Protein AF-A0A3D2AT23-F1 (afdb_monomer)

pLDDT: mean 93.34, std 9.99, range [41.75, 98.81]

Structure (mmCIF, N/CA/C/O backbone):
data_AF-A0A3D2AT23-F1
#
_entry.id   AF-A0A3D2AT23-F1
#
loop_
_atom_site.group_PDB
_atom_site.id
_atom_site.type_symbol
_atom_site.label_atom_id
_atom_site.label_alt_id
_atom_site.label_comp_id
_atom_site.label_asym_id
_atom_site.label_entity_id
_atom_site.label_seq_id
_atom_site.pdbx_PDB_ins_code
_atom_site.Cartn_x
_atom_site.Cartn_y
_atom_site.Cartn_z
_atom_site.occupancy
_atom_site.B_iso_or_equiv
_atom_site.auth_seq_id
_atom_site.auth_comp_id
_atom_site.auth_asym_id
_atom_site.auth_atom_id
_atom_site.pdbx_PDB_model_num
ATOM 1 N N . MET A 1 1 ? -6.301 -14.600 20.229 1.00 41.75 1 MET A N 1
ATOM 2 C CA . MET A 1 1 ? -5.541 -13.435 19.735 1.00 41.75 1 MET A CA 1
ATOM 3 C C . MET A 1 1 ? -6.521 -12.545 19.003 1.00 41.75 1 MET A C 1
ATOM 5 O O . MET A 1 1 ? -7.069 -12.984 18.004 1.00 41.75 1 MET A O 1
ATOM 9 N N . ASN A 1 2 ? -6.826 -11.373 19.554 1.00 51.09 2 ASN A N 1
ATOM 10 C CA . ASN A 1 2 ? -7.569 -10.349 18.828 1.00 51.09 2 ASN A CA 1
ATOM 11 C C . ASN A 1 2 ? -6.538 -9.645 17.940 1.00 51.09 2 ASN A C 1
ATOM 13 O O . ASN A 1 2 ? -5.653 -8.971 18.465 1.00 51.09 2 ASN A O 1
AT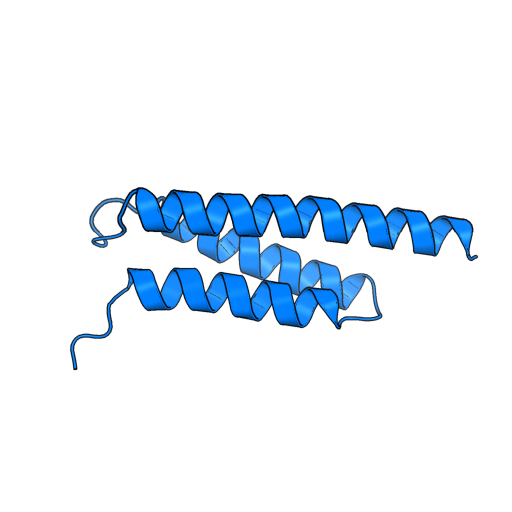OM 17 N N . THR A 1 3 ? -6.530 -9.945 16.642 1.00 63.75 3 THR A N 1
ATOM 18 C CA . THR A 1 3 ? -5.586 -9.314 15.719 1.00 63.75 3 THR A CA 1
ATOM 19 C C . THR A 1 3 ? -6.045 -7.881 15.502 1.00 63.75 3 THR A C 1
ATOM 21 O O . THR A 1 3 ? -7.078 -7.656 14.879 1.00 63.75 3 THR A O 1
ATOM 24 N N . ASP A 1 4 ? -5.299 -6.928 16.050 1.00 88.62 4 ASP A N 1
ATOM 25 C CA . ASP A 1 4 ? -5.597 -5.506 15.919 1.00 88.62 4 ASP A CA 1
ATOM 26 C C . ASP A 1 4 ? -5.596 -5.093 14.438 1.00 88.62 4 ASP A C 1
ATOM 28 O O . ASP A 1 4 ? -4.588 -5.216 13.732 1.00 88.62 4 ASP A O 1
ATOM 32 N N . ILE A 1 5 ? -6.752 -4.620 13.970 1.00 92.38 5 ILE A N 1
ATOM 33 C CA . ILE A 1 5 ? -6.981 -4.184 12.592 1.00 92.38 5 ILE A CA 1
ATOM 34 C C . ILE A 1 5 ? -6.003 -3.083 12.175 1.00 92.38 5 ILE A C 1
ATOM 36 O O . ILE A 1 5 ? -5.529 -3.081 11.041 1.00 92.38 5 ILE A O 1
ATOM 40 N N . ASN A 1 6 ? -5.627 -2.206 13.105 1.00 94.69 6 ASN A N 1
ATOM 41 C CA . ASN A 1 6 ? -4.685 -1.120 12.869 1.00 94.69 6 ASN A CA 1
ATOM 42 C C . ASN A 1 6 ? -3.312 -1.664 12.478 1.00 94.69 6 ASN A C 1
ATOM 44 O O . ASN A 1 6 ? -2.752 -1.298 11.443 1.00 94.69 6 ASN A O 1
ATOM 48 N N . HIS A 1 7 ? -2.818 -2.636 13.248 1.00 95.38 7 HIS A N 1
ATOM 49 C CA . HIS A 1 7 ? -1.574 -3.326 12.937 1.00 95.38 7 HIS A CA 1
ATOM 50 C C . HIS A 1 7 ? -1.638 -4.072 11.601 1.00 95.38 7 HIS A C 1
ATOM 52 O O . HIS A 1 7 ? -0.651 -4.066 10.867 1.00 95.38 7 HIS A O 1
ATOM 58 N N . ILE A 1 8 ? -2.768 -4.698 11.254 1.00 95.31 8 ILE A N 1
ATOM 59 C CA . ILE A 1 8 ? -2.920 -5.378 9.958 1.00 95.31 8 ILE A CA 1
ATOM 60 C C . ILE A 1 8 ? -2.794 -4.378 8.803 1.00 95.31 8 ILE A C 1
ATOM 62 O O . ILE A 1 8 ? -2.028 -4.627 7.871 1.00 95.31 8 ILE A O 1
ATOM 66 N N . LEU A 1 9 ? -3.516 -3.256 8.860 1.00 96.69 9 LEU A N 1
ATOM 67 C CA . LEU A 1 9 ? -3.553 -2.282 7.768 1.00 96.69 9 LEU A CA 1
ATOM 68 C C . LEU A 1 9 ? -2.208 -1.577 7.582 1.00 96.69 9 LEU A C 1
ATOM 70 O O . LEU A 1 9 ? -1.692 -1.531 6.463 1.00 96.69 9 LEU A O 1
ATOM 74 N N . VAL A 1 10 ? -1.603 -1.093 8.671 1.00 98.06 10 VAL A N 1
ATOM 75 C CA . VAL A 1 10 ? -0.298 -0.415 8.619 1.00 98.06 10 VAL A CA 1
ATOM 76 C C . VAL A 1 10 ? 0.780 -1.367 8.099 1.00 98.06 10 VAL A C 1
ATOM 78 O O . VAL A 1 10 ? 1.535 -1.020 7.186 1.00 98.06 10 VAL A O 1
ATOM 81 N N . ASN A 1 11 ? 0.831 -2.600 8.614 1.00 98.12 11 ASN A N 1
ATOM 82 C CA . ASN A 1 11 ? 1.817 -3.580 8.159 1.00 98.12 11 ASN A CA 1
ATOM 83 C C . ASN A 1 11 ? 1.580 -3.993 6.702 1.00 98.12 11 ASN A C 1
ATOM 85 O O . ASN A 1 11 ? 2.544 -4.141 5.951 1.00 98.12 11 ASN A O 1
ATOM 89 N N . GLY A 1 12 ? 0.322 -4.148 6.285 1.00 98.25 12 GLY A N 1
ATOM 90 C CA . GLY A 1 12 ? -0.044 -4.439 4.901 1.00 98.25 12 GLY A CA 1
ATOM 91 C C . GLY A 1 12 ? 0.461 -3.365 3.937 1.00 98.25 12 GLY A C 1
ATOM 92 O O . GLY A 1 12 ? 1.194 -3.680 2.993 1.00 98.25 12 GLY A O 1
ATOM 93 N N . ALA A 1 13 ? 0.179 -2.092 4.235 1.00 98.69 13 ALA A N 1
ATOM 94 C CA . ALA A 1 13 ? 0.667 -0.953 3.458 1.00 98.69 13 ALA A CA 1
ATOM 95 C C . ALA A 1 13 ? 2.205 -0.920 3.396 1.00 98.69 13 ALA A C 1
ATOM 97 O O . ALA A 1 13 ? 2.796 -0.764 2.323 1.00 98.69 13 ALA A O 1
ATOM 98 N N . GLN A 1 14 ? 2.876 -1.148 4.529 1.00 98.75 14 GLN A N 1
ATOM 99 C CA . GLN A 1 14 ? 4.337 -1.151 4.607 1.00 98.75 14 GLN A CA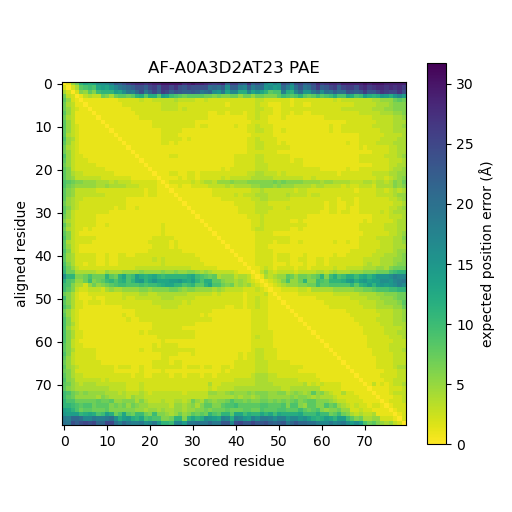 1
ATOM 100 C C . GLN A 1 14 ? 4.969 -2.306 3.809 1.00 98.75 14 GLN A C 1
ATOM 102 O O . GLN A 1 14 ? 5.998 -2.123 3.146 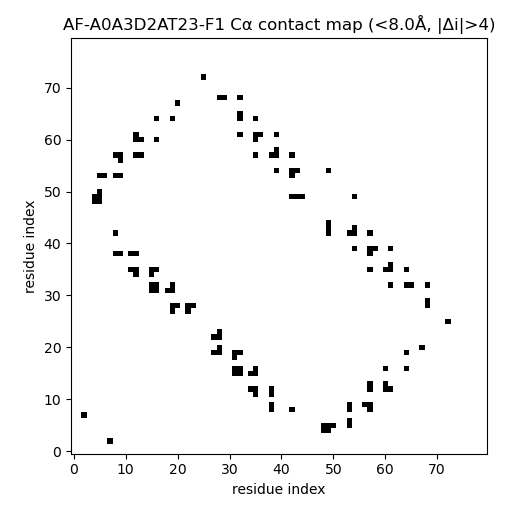1.00 98.75 14 GLN A O 1
ATOM 107 N N . ILE A 1 15 ? 4.369 -3.500 3.844 1.00 98.75 15 ILE A N 1
ATOM 108 C CA . ILE A 1 15 ? 4.811 -4.664 3.065 1.00 98.75 15 ILE A CA 1
ATOM 109 C C . ILE A 1 15 ? 4.646 -4.392 1.569 1.00 98.75 15 ILE A C 1
ATOM 111 O O . ILE A 1 15 ? 5.588 -4.643 0.809 1.00 98.75 15 ILE A O 1
ATOM 115 N N . ALA A 1 16 ? 3.494 -3.865 1.148 1.00 98.75 16 ALA A N 1
ATOM 116 C CA . ALA A 1 16 ? 3.239 -3.505 -0.243 1.00 98.75 16 ALA A CA 1
ATOM 117 C C . ALA A 1 16 ? 4.257 -2.465 -0.740 1.00 98.75 16 ALA A C 1
ATOM 119 O O . ALA A 1 16 ? 4.880 -2.664 -1.785 1.00 98.75 16 ALA A O 1
ATOM 120 N N . PHE A 1 17 ? 4.556 -1.433 0.058 1.00 98.75 17 PHE A N 1
ATOM 121 C CA . PHE A 1 17 ? 5.591 -0.450 -0.279 1.00 98.75 17 PHE A CA 1
ATOM 122 C C . PHE A 1 17 ? 6.990 -1.074 -0.395 1.00 98.75 17 PHE A C 1
ATOM 124 O O . PHE A 1 17 ? 7.725 -0.817 -1.350 1.00 98.75 17 PHE A O 1
ATOM 131 N N . ASN A 1 18 ? 7.357 -1.972 0.518 1.00 98.69 18 ASN A N 1
ATOM 132 C CA . ASN A 1 18 ? 8.635 -2.679 0.441 1.00 98.69 18 ASN A CA 1
ATOM 133 C C . ASN A 1 18 ? 8.737 -3.577 -0.804 1.00 98.69 18 ASN A C 1
ATOM 135 O O . ASN A 1 18 ? 9.812 -3.681 -1.401 1.00 98.69 18 ASN A O 1
ATOM 139 N N . LYS A 1 19 ? 7.639 -4.222 -1.220 1.00 98.44 19 LYS A N 1
ATOM 140 C CA . LYS A 1 19 ? 7.586 -4.982 -2.478 1.00 98.44 19 LYS A CA 1
ATOM 141 C C .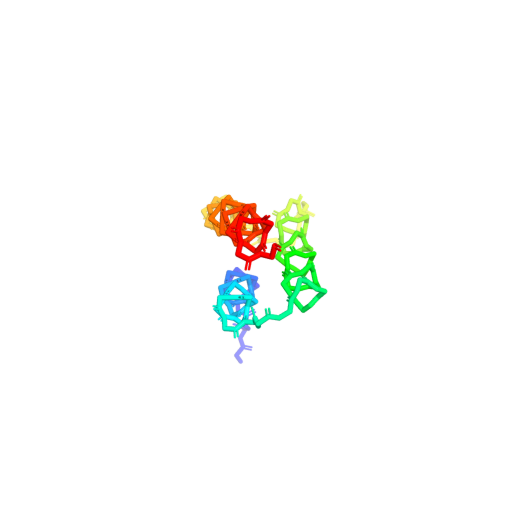 LYS A 1 19 ? 7.705 -4.057 -3.690 1.00 98.44 19 LYS A C 1
ATOM 143 O O . LYS A 1 19 ? 8.487 -4.351 -4.593 1.00 98.44 19 LYS A O 1
ATOM 148 N N . MET A 1 20 ? 7.025 -2.912 -3.667 1.00 98.31 20 MET A N 1
ATOM 149 C CA . MET A 1 20 ? 7.114 -1.882 -4.700 1.00 98.31 20 MET A CA 1
ATOM 150 C C . MET A 1 20 ? 8.553 -1.402 -4.915 1.00 98.31 20 MET A C 1
ATOM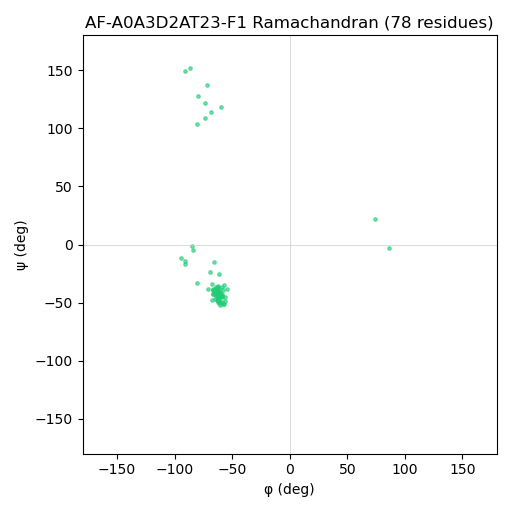 152 O O . MET A 1 20 ? 9.009 -1.330 -6.053 1.00 98.31 20 MET A O 1
ATOM 156 N N . ARG A 1 21 ? 9.297 -1.141 -3.833 1.00 98.00 21 ARG A N 1
ATOM 157 C CA . ARG A 1 21 ? 10.701 -0.701 -3.899 1.00 98.00 21 ARG A CA 1
ATOM 158 C C . ARG A 1 21 ? 11.642 -1.707 -4.558 1.00 98.00 21 ARG A C 1
ATOM 160 O O . ARG A 1 21 ? 12.680 -1.314 -5.076 1.00 98.00 21 ARG A O 1
ATOM 167 N N . ARG A 1 22 ? 11.295 -2.996 -4.538 1.00 97.31 22 ARG A N 1
ATOM 168 C CA . ARG A 1 22 ? 12.073 -4.064 -5.183 1.00 97.31 22 ARG A CA 1
ATOM 169 C C . ARG A 1 22 ? 11.631 -4.340 -6.624 1.00 97.31 22 ARG A C 1
ATOM 171 O O . ARG A 1 22 ? 12.346 -5.024 -7.355 1.00 97.31 22 ARG A O 1
ATOM 178 N N . ALA A 1 23 ? 10.469 -3.836 -7.038 1.00 96.94 23 ALA A N 1
ATOM 179 C CA . ALA A 1 23 ? 9.890 -4.125 -8.342 1.00 96.94 23 ALA A CA 1
ATOM 180 C C . ALA A 1 23 ? 10.624 -3.392 -9.479 1.00 96.94 23 ALA A C 1
ATOM 182 O O . ALA A 1 23 ? 10.674 -2.162 -9.538 1.00 96.94 23 ALA A O 1
ATOM 183 N N . GLN A 1 24 ? 11.143 -4.177 -10.425 1.00 90.88 24 GLN A N 1
ATOM 184 C CA . GLN A 1 24 ? 11.929 -3.680 -11.558 1.00 90.88 24 GLN A CA 1
ATOM 185 C C . GLN A 1 24 ? 11.050 -3.129 -12.690 1.00 90.88 24 GLN A C 1
ATOM 187 O O . GLN A 1 24 ? 11.413 -2.153 -13.345 1.00 90.88 24 GLN A O 1
ATOM 192 N N . SER A 1 25 ? 9.864 -3.708 -12.904 1.00 93.56 25 SER A N 1
ATOM 193 C CA . SER A 1 25 ? 8.955 -3.276 -13.968 1.00 93.56 25 SER A CA 1
ATOM 194 C C . SER A 1 25 ? 7.965 -2.212 -13.496 1.00 93.56 25 SER A C 1
ATOM 196 O O . SER A 1 25 ? 7.521 -2.204 -12.344 1.00 93.56 25 SER A O 1
ATOM 198 N N . PHE A 1 26 ? 7.576 -1.333 -14.423 1.00 94.44 26 PHE A N 1
ATOM 199 C CA . PHE A 1 26 ? 6.547 -0.319 -14.189 1.00 94.44 26 PHE A CA 1
ATOM 200 C C . PHE A 1 26 ? 5.229 -0.950 -13.723 1.00 94.44 26 PHE A C 1
ATOM 202 O O . PHE A 1 26 ? 4.696 -0.546 -12.693 1.00 94.44 26 PHE A O 1
ATOM 209 N N . ASN A 1 27 ? 4.755 -1.988 -14.422 1.00 96.06 27 ASN A N 1
ATOM 210 C CA . ASN A 1 27 ? 3.499 -2.666 -14.094 1.00 96.06 27 ASN A CA 1
ATOM 211 C C . ASN A 1 27 ? 3.520 -3.263 -12.682 1.00 96.06 27 ASN A C 1
ATOM 213 O O . ASN A 1 27 ? 2.563 -3.083 -11.938 1.00 96.06 27 ASN A O 1
ATOM 217 N N . ALA A 1 28 ? 4.618 -3.907 -12.267 1.00 97.00 28 ALA A N 1
ATOM 218 C CA . ALA A 1 28 ? 4.732 -4.430 -10.905 1.00 97.00 28 ALA A CA 1
ATOM 219 C C . ALA A 1 28 ? 4.671 -3.305 -9.861 1.00 97.00 28 ALA A C 1
ATOM 221 O O . ALA A 1 28 ? 3.970 -3.436 -8.860 1.00 97.00 28 ALA A O 1
ATOM 222 N N . ARG A 1 29 ? 5.347 -2.172 -10.107 1.00 97.56 29 ARG A N 1
ATOM 223 C CA . ARG A 1 29 ? 5.236 -0.999 -9.227 1.00 97.56 29 ARG A CA 1
ATOM 224 C C . ARG A 1 29 ? 3.817 -0.431 -9.199 1.00 97.56 29 ARG A C 1
ATOM 226 O O . ARG A 1 29 ? 3.381 -0.024 -8.130 1.00 97.56 29 ARG A O 1
ATOM 233 N N . LEU A 1 30 ? 3.115 -0.407 -10.332 1.00 97.62 30 LEU A N 1
ATOM 234 C CA . LEU A 1 30 ? 1.738 0.082 -10.423 1.00 97.62 30 LEU A CA 1
ATOM 235 C C . LEU A 1 30 ? 0.770 -0.791 -9.611 1.00 97.62 30 LEU A C 1
ATOM 237 O O . LEU A 1 30 ? -0.058 -0.248 -8.887 1.00 97.62 30 LEU A O 1
ATOM 241 N N . TYR A 1 31 ? 0.912 -2.120 -9.662 1.00 98.12 31 TYR A N 1
ATOM 242 C CA . TYR A 1 31 ? 0.096 -3.032 -8.852 1.00 98.12 31 TYR A CA 1
ATOM 243 C C . TYR A 1 31 ? 0.280 -2.796 -7.351 1.00 98.12 31 TYR A C 1
ATOM 245 O O . TYR A 1 31 ? -0.704 -2.628 -6.637 1.00 98.12 31 TYR A O 1
ATOM 253 N N . TYR A 1 32 ? 1.526 -2.721 -6.871 1.00 98.56 32 TYR A N 1
ATOM 254 C CA . TYR A 1 32 ? 1.776 -2.453 -5.451 1.00 98.56 32 TYR A CA 1
ATOM 255 C C . TYR A 1 32 ? 1.353 -1.040 -5.039 1.00 98.56 32 TYR A C 1
ATOM 257 O O . TYR A 1 32 ? 0.886 -0.847 -3.924 1.00 98.56 32 TYR A O 1
ATOM 265 N N . TYR A 1 33 ? 1.478 -0.055 -5.930 1.00 98.50 33 TYR A N 1
ATOM 266 C CA . TYR A 1 33 ? 0.970 1.292 -5.680 1.00 98.50 33 TYR A CA 1
ATOM 267 C C . TYR A 1 33 ? -0.554 1.300 -5.489 1.00 98.50 33 TYR A C 1
ATOM 269 O O . TYR A 1 33 ? -1.045 1.887 -4.526 1.00 98.50 33 TYR A O 1
ATOM 277 N N . ALA A 1 34 ? -1.291 0.592 -6.351 1.00 98.50 34 ALA A N 1
ATOM 278 C CA . ALA A 1 34 ? -2.735 0.429 -6.213 1.00 98.50 34 ALA A CA 1
ATOM 279 C C . ALA A 1 34 ? -3.110 -0.304 -4.913 1.00 98.50 34 ALA A C 1
ATOM 281 O O . ALA A 1 34 ? -4.027 0.123 -4.220 1.00 98.50 34 ALA A O 1
ATOM 282 N N . GLU A 1 35 ? -2.368 -1.353 -4.538 1.00 98.56 35 GLU A N 1
ATOM 283 C CA . GLU A 1 35 ? -2.563 -2.075 -3.271 1.00 98.56 35 GLU A CA 1
ATOM 284 C C . GLU A 1 35 ? -2.409 -1.147 -2.050 1.00 98.56 35 GLU A C 1
ATOM 286 O O . GLU A 1 35 ? -3.235 -1.180 -1.142 1.00 98.56 35 GLU A O 1
ATOM 291 N N . ILE A 1 36 ? -1.405 -0.261 -2.042 1.00 98.75 36 ILE A N 1
ATOM 292 C CA . ILE A 1 36 ? -1.230 0.745 -0.976 1.00 98.75 36 ILE A CA 1
ATOM 293 C C . ILE A 1 36 ? -2.421 1.713 -0.937 1.00 98.75 36 ILE A C 1
ATOM 295 O O . ILE A 1 36 ? -2.894 2.054 0.146 1.00 98.75 36 ILE A O 1
ATOM 299 N N . GLY A 1 37 ? -2.940 2.112 -2.103 1.00 98.50 37 GLY A N 1
ATOM 300 C CA . GLY A 1 37 ? -4.157 2.920 -2.207 1.00 98.50 37 GLY A CA 1
ATOM 301 C C . GLY A 1 37 ? -5.381 2.247 -1.578 1.00 98.50 37 GLY A C 1
ATOM 302 O O . GLY A 1 37 ? -6.167 2.917 -0.917 1.00 98.50 37 GLY A O 1
ATOM 303 N N . VAL A 1 38 ? -5.507 0.920 -1.691 1.00 98.31 38 VAL A N 1
ATOM 304 C CA . VAL A 1 38 ? -6.586 0.163 -1.031 1.00 98.31 38 VAL A CA 1
ATOM 305 C C . VAL A 1 38 ? -6.481 0.256 0.493 1.00 98.31 38 VAL A C 1
ATOM 307 O O . VAL A 1 38 ? -7.493 0.483 1.147 1.00 98.31 38 VAL A O 1
ATOM 310 N N . TYR A 1 39 ? -5.284 0.135 1.078 1.00 98.38 39 TYR A N 1
ATOM 311 C CA . TYR A 1 39 ? -5.123 0.300 2.531 1.00 98.38 39 TYR A CA 1
ATOM 312 C C . TYR A 1 39 ? -5.494 1.713 3.003 1.00 98.38 39 TYR A C 1
ATOM 314 O O . TYR A 1 39 ? -6.064 1.854 4.085 1.00 98.38 39 TYR A O 1
ATOM 322 N N . LEU A 1 40 ? -5.195 2.746 2.205 1.00 98.44 40 LEU A N 1
ATOM 323 C CA . LEU A 1 40 ? -5.581 4.129 2.506 1.00 98.44 40 LEU A CA 1
ATOM 324 C C . LEU A 1 40 ? -7.101 4.323 2.449 1.00 98.44 40 LEU A C 1
ATOM 326 O O . LEU A 1 40 ? -7.666 4.951 3.335 1.00 98.44 40 LEU A O 1
ATOM 330 N N . GLU A 1 41 ? -7.769 3.757 1.447 1.00 97.62 41 GLU A N 1
ATOM 331 C CA . GLU A 1 41 ? -9.230 3.827 1.349 1.00 97.62 41 GLU A CA 1
ATOM 332 C C . GLU A 1 41 ? -9.895 3.094 2.521 1.00 97.62 41 GLU A C 1
ATOM 334 O O . GLU A 1 41 ? -10.796 3.613 3.177 1.00 97.62 41 GLU A O 1
ATOM 339 N N . VAL A 1 42 ? -9.404 1.897 2.852 1.00 95.94 42 VAL A N 1
ATOM 340 C CA . VAL A 1 42 ? -9.926 1.127 3.985 1.00 95.94 42 VAL A CA 1
ATOM 341 C C . VAL A 1 42 ? -9.713 1.876 5.299 1.00 95.94 42 VAL A C 1
ATOM 343 O O . VAL A 1 42 ? -10.600 1.830 6.150 1.00 95.94 42 VAL A O 1
ATOM 346 N N . SER A 1 43 ? -8.606 2.609 5.466 1.00 96.06 43 SER A N 1
ATOM 347 C CA . SER A 1 43 ? -8.352 3.360 6.700 1.00 96.06 43 SER A CA 1
ATOM 348 C C . SER A 1 43 ? -9.338 4.506 6.958 1.00 96.06 43 SER A C 1
ATOM 350 O O . SER A 1 43 ? -9.452 4.949 8.096 1.00 96.06 43 SER A O 1
ATOM 352 N N . LEU A 1 44 ? -10.117 4.919 5.950 1.00 95.25 44 LEU A N 1
ATOM 353 C CA . LEU A 1 44 ? -11.224 5.878 6.077 1.00 95.25 44 LEU A CA 1
ATOM 354 C C . LEU A 1 44 ? -12.552 5.236 6.530 1.00 95.25 44 LEU A C 1
ATOM 356 O O . LEU A 1 44 ? -13.551 5.934 6.743 1.00 95.25 44 LEU A O 1
ATOM 360 N N . SER A 1 45 ? -12.603 3.908 6.666 1.00 91.06 45 SER A N 1
ATOM 361 C CA . SER A 1 45 ? -13.835 3.184 6.999 1.00 91.06 45 SER A CA 1
ATOM 362 C C . SER A 1 45 ? -14.301 3.487 8.425 1.00 91.06 45 SER A C 1
ATOM 364 O O . SER A 1 45 ? -13.679 3.088 9.412 1.00 91.06 45 SER A O 1
ATOM 366 N N . HIS A 1 46 ? -15.451 4.152 8.541 1.00 77.75 46 HIS A N 1
ATOM 367 C CA . HIS A 1 46 ? -16.055 4.493 9.826 1.00 77.75 46 HIS A CA 1
ATOM 368 C C . HIS A 1 46 ? -16.631 3.244 10.513 1.00 77.75 46 HIS A C 1
ATOM 370 O O . HIS A 1 46 ? -17.285 2.418 9.880 1.00 77.75 46 HIS A O 1
ATOM 376 N N . GLY A 1 47 ? -16.412 3.110 11.825 1.00 78.25 47 GLY A N 1
ATOM 377 C CA . GLY A 1 47 ? -16.964 2.012 12.635 1.00 78.25 47 GLY A CA 1
ATOM 378 C C . GLY A 1 47 ? -16.130 0.723 12.670 1.00 78.25 47 GLY A C 1
ATOM 379 O O . GLY A 1 47 ? -16.472 -0.186 13.420 1.00 78.25 47 GLY A O 1
ATOM 380 N N . ALA A 1 48 ? -15.014 0.650 11.935 1.00 83.56 48 ALA A N 1
ATOM 381 C CA . ALA A 1 48 ? -14.113 -0.511 11.925 1.00 83.56 48 ALA A CA 1
ATOM 382 C C . ALA A 1 48 ? -13.070 -0.516 13.065 1.00 83.56 48 ALA A C 1
ATOM 384 O O . ALA A 1 48 ? -12.271 -1.444 13.159 1.00 83.56 48 ALA A O 1
ATOM 385 N N . GLY A 1 49 ? -13.052 0.514 13.922 1.00 90.06 49 GLY A N 1
ATOM 386 C CA . GLY A 1 49 ? -12.051 0.657 14.989 1.00 90.06 49 GLY A CA 1
ATOM 387 C C . GLY A 1 49 ? -10.658 1.068 14.492 1.00 90.06 49 GLY A C 1
ATOM 388 O O . GLY A 1 49 ? -9.667 0.822 15.180 1.00 90.06 49 GLY A O 1
ATOM 389 N N . ILE A 1 50 ? -10.578 1.670 13.301 1.00 93.56 50 ILE A N 1
ATOM 390 C CA . ILE A 1 50 ? -9.332 2.191 12.731 1.00 93.56 50 ILE A CA 1
ATOM 391 C C . ILE A 1 50 ? -9.033 3.546 13.368 1.00 93.56 50 ILE A C 1
ATOM 393 O O . ILE A 1 50 ? -9.905 4.416 13.415 1.00 93.56 50 ILE A O 1
ATOM 397 N N . THR A 1 51 ? -7.823 3.713 13.893 1.00 94.31 51 THR A N 1
ATOM 398 C CA . THR A 1 51 ? -7.435 4.931 14.600 1.00 94.31 51 THR A CA 1
ATOM 399 C C . THR A 1 51 ? -6.901 5.999 13.640 1.00 94.31 51 THR A C 1
ATOM 401 O O . THR A 1 51 ? -6.321 5.654 12.601 1.00 94.31 51 THR A O 1
ATOM 404 N N . PRO A 1 52 ? -7.036 7.296 13.981 1.00 94.56 52 PRO A N 1
ATOM 405 C CA . PRO A 1 52 ? -6.439 8.383 13.206 1.00 94.56 52 PRO A CA 1
ATOM 406 C C . PRO A 1 52 ? -4.929 8.216 13.005 1.00 94.56 52 PRO A C 1
ATOM 408 O O . PRO A 1 52 ? -4.425 8.446 11.914 1.00 94.56 52 PRO A O 1
ATOM 411 N N . GLU A 1 53 ? -4.207 7.722 14.013 1.00 95.94 53 GLU A N 1
ATOM 412 C CA . GLU A 1 53 ? -2.758 7.512 13.920 1.00 95.94 53 GLU A CA 1
ATOM 413 C C . GLU A 1 53 ? -2.407 6.467 12.855 1.00 95.94 53 GLU A C 1
ATOM 415 O O . GLU A 1 53 ? -1.423 6.609 12.130 1.00 95.94 53 GLU A O 1
ATOM 420 N N . SER A 1 54 ? -3.223 5.418 12.739 1.00 96.81 54 SER A N 1
ATOM 421 C CA . SER A 1 54 ? -3.037 4.373 11.731 1.00 96.81 54 SER A CA 1
ATOM 422 C C . SER A 1 54 ? -3.366 4.888 10.333 1.00 96.81 54 SER A C 1
ATOM 424 O O . SER A 1 54 ? -2.655 4.573 9.378 1.00 96.81 54 SER A O 1
ATOM 426 N N . HIS A 1 55 ? -4.402 5.724 10.212 1.00 97.19 55 HIS A N 1
ATOM 427 C CA . HIS A 1 55 ? -4.711 6.436 8.974 1.00 97.19 55 HIS A CA 1
ATOM 428 C C . HIS A 1 55 ? -3.540 7.327 8.532 1.00 97.19 55 HIS A C 1
ATOM 430 O O . HIS A 1 55 ? -3.071 7.191 7.401 1.00 97.19 55 HIS A O 1
ATOM 436 N N . ASP A 1 56 ? -3.000 8.150 9.434 1.00 98.31 56 ASP A N 1
ATOM 437 C CA . ASP A 1 56 ? -1.879 9.054 9.151 1.00 98.31 56 ASP A CA 1
ATOM 438 C C . ASP A 1 56 ? -0.617 8.292 8.716 1.00 98.31 56 ASP A C 1
ATOM 440 O O . ASP A 1 56 ? 0.069 8.687 7.768 1.00 98.31 56 ASP A O 1
ATOM 444 N N . GLN A 1 57 ? -0.324 7.155 9.358 1.00 98.50 57 GLN A N 1
ATOM 445 C CA . GLN A 1 57 ? 0.785 6.284 8.960 1.00 98.50 57 GLN A CA 1
ATOM 446 C C . GLN A 1 57 ? 0.601 5.732 7.543 1.00 98.50 57 GLN A C 1
ATOM 448 O O . GLN A 1 57 ? 1.534 5.759 6.738 1.00 98.50 57 GLN A O 1
ATOM 453 N N . ILE A 1 58 ? -0.601 5.255 7.212 1.00 98.56 58 ILE A N 1
ATOM 454 C CA . ILE A 1 58 ? -0.908 4.736 5.874 1.00 98.56 58 ILE A CA 1
ATOM 455 C C . ILE A 1 58 ? -0.853 5.861 4.831 1.00 98.56 58 ILE A C 1
ATOM 457 O O . ILE A 1 58 ? -0.328 5.650 3.735 1.00 98.56 58 ILE A O 1
ATOM 461 N N . GLN A 1 59 ? -1.315 7.067 5.169 1.00 98.69 59 GLN A N 1
ATOM 462 C CA . GLN A 1 59 ? -1.219 8.241 4.304 1.00 98.69 59 GLN A CA 1
ATOM 463 C C . GLN A 1 59 ? 0.240 8.611 4.004 1.00 98.69 59 GLN A C 1
ATOM 465 O O . GLN A 1 59 ? 0.583 8.885 2.849 1.00 98.69 59 GLN A O 1
ATOM 470 N N . GLU A 1 60 ? 1.124 8.584 5.003 1.00 98.81 60 GLU A N 1
ATOM 471 C CA . GLU A 1 60 ? 2.550 8.841 4.791 1.00 98.81 60 GLU A CA 1
ATOM 472 C C . GLU A 1 60 ? 3.196 7.751 3.918 1.00 98.81 60 GLU A C 1
ATOM 474 O O . GLU A 1 60 ? 3.931 8.072 2.980 1.00 98.81 60 GLU A O 1
ATOM 479 N N . ILE A 1 61 ? 2.858 6.471 4.125 1.00 98.81 61 ILE A N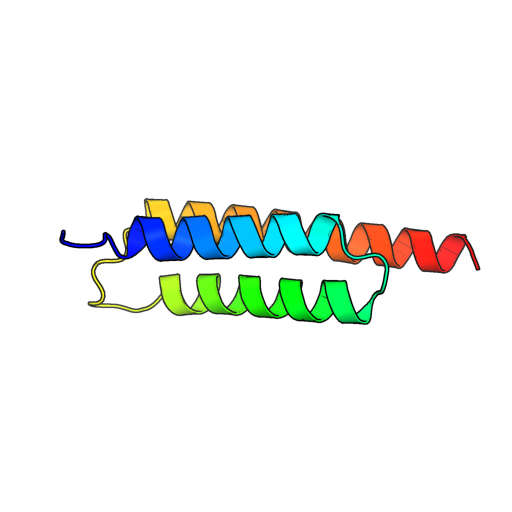 1
ATOM 480 C CA . ILE A 1 61 ? 3.309 5.377 3.246 1.00 98.81 61 ILE A CA 1
ATOM 481 C C . ILE A 1 61 ? 2.836 5.613 1.803 1.00 98.81 61 ILE A C 1
ATOM 483 O O . ILE A 1 61 ? 3.625 5.486 0.864 1.00 98.81 61 ILE A O 1
ATOM 487 N N . TYR A 1 62 ? 1.574 5.998 1.604 1.00 98.75 62 TYR A N 1
ATOM 488 C CA . TYR A 1 62 ? 1.020 6.287 0.279 1.00 98.75 62 TYR A CA 1
ATOM 489 C C . TYR A 1 62 ? 1.726 7.466 -0.408 1.00 98.75 62 TYR A C 1
ATOM 491 O O . TYR A 1 62 ? 2.047 7.411 -1.603 1.00 98.75 62 TYR A O 1
ATOM 499 N N . LYS A 1 63 ? 2.045 8.522 0.344 1.00 98.75 63 LYS A N 1
ATOM 500 C CA . LYS A 1 63 ? 2.822 9.665 -0.148 1.00 98.75 63 LYS A CA 1
ATOM 501 C C . LYS A 1 63 ? 4.230 9.244 -0.576 1.00 98.75 63 LYS A C 1
ATOM 503 O O . LYS A 1 63 ? 4.662 9.582 -1.681 1.00 98.75 63 LYS A O 1
ATOM 508 N N . GLN A 1 64 ? 4.928 8.453 0.239 1.00 98.69 64 GLN A N 1
ATOM 509 C CA . GLN A 1 64 ? 6.248 7.910 -0.104 1.00 98.69 64 GLN A CA 1
ATOM 510 C C . GLN A 1 64 ? 6.196 7.004 -1.339 1.00 98.69 64 GLN A C 1
ATOM 512 O O . GLN A 1 64 ? 7.045 7.120 -2.228 1.00 98.69 64 GLN A O 1
ATOM 517 N N . ALA A 1 65 ? 5.176 6.150 -1.438 1.00 98.56 65 ALA A N 1
ATOM 518 C CA . ALA A 1 65 ? 4.944 5.299 -2.598 1.00 98.56 65 ALA A CA 1
ATOM 519 C C . ALA A 1 65 ? 4.709 6.125 -3.870 1.00 98.56 65 ALA A C 1
ATOM 521 O O . ALA A 1 65 ? 5.287 5.818 -4.913 1.00 98.56 65 ALA A O 1
ATOM 522 N N . THR A 1 66 ? 3.945 7.216 -3.778 1.00 98.25 66 THR A N 1
ATOM 523 C CA . THR A 1 66 ? 3.697 8.140 -4.895 1.00 98.25 66 THR A CA 1
ATOM 524 C C . THR A 1 66 ? 5.005 8.753 -5.400 1.00 98.25 66 THR A C 1
ATOM 526 O O . THR A 1 66 ? 5.319 8.654 -6.590 1.00 98.25 66 THR A O 1
ATOM 529 N N . TYR A 1 67 ? 5.816 9.323 -4.500 1.00 98.19 67 TYR A N 1
ATOM 530 C CA . TYR A 1 67 ? 7.111 9.900 -4.873 1.00 98.19 67 TYR A CA 1
ATOM 531 C C . TYR A 1 67 ? 8.058 8.864 -5.475 1.00 98.19 67 TYR A C 1
ATOM 533 O O . TYR A 1 67 ? 8.707 9.139 -6.486 1.00 98.19 67 TYR A O 1
ATOM 541 N N . PHE A 1 68 ? 8.116 7.664 -4.893 1.00 97.69 68 PHE A N 1
ATOM 542 C CA . PHE A 1 68 ? 8.940 6.581 -5.415 1.00 97.69 68 PHE A CA 1
ATOM 543 C C . PHE A 1 68 ? 8.484 6.145 -6.816 1.00 97.69 68 PHE A C 1
ATOM 545 O O . PHE A 1 68 ? 9.310 6.068 -7.725 1.00 97.69 68 PHE A O 1
ATOM 552 N N . HIS A 1 69 ? 7.180 5.925 -7.031 1.00 96.06 69 HIS A N 1
ATOM 553 C CA . HIS A 1 69 ? 6.634 5.512 -8.329 1.00 96.06 69 HIS A CA 1
ATOM 554 C C . HIS A 1 69 ? 6.991 6.508 -9.435 1.00 96.06 69 HIS A C 1
ATOM 556 O O . HIS A 1 69 ? 7.514 6.131 -10.487 1.00 96.06 69 HIS A O 1
ATOM 562 N N . MET A 1 70 ? 6.717 7.791 -9.178 1.00 94.69 70 MET A N 1
ATOM 563 C CA . MET A 1 70 ? 6.960 8.874 -10.127 1.00 94.69 70 MET A CA 1
ATOM 564 C C . MET A 1 70 ? 8.457 9.071 -10.379 1.00 94.69 70 MET A C 1
ATOM 566 O O . MET A 1 70 ? 8.865 9.285 -11.523 1.00 94.69 70 MET A O 1
ATOM 570 N N . GLY A 1 71 ? 9.278 8.954 -9.331 1.00 95.19 71 GLY A N 1
ATOM 571 C CA . GLY A 1 71 ? 10.732 9.038 -9.422 1.00 95.19 71 GLY A CA 1
ATOM 572 C C . GLY A 1 71 ? 11.320 7.946 -10.315 1.00 95.19 71 GLY A C 1
ATOM 573 O O . GL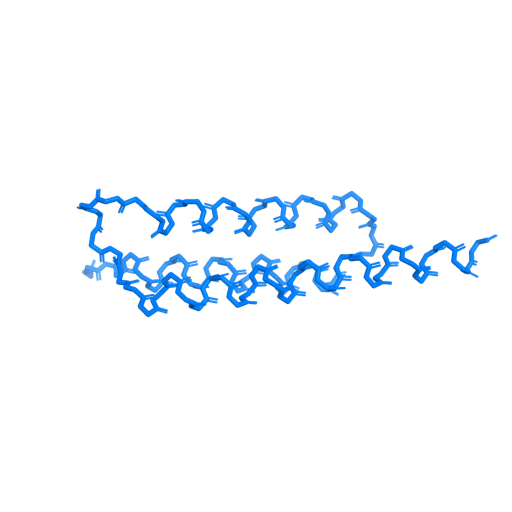Y A 1 71 ? 12.059 8.257 -11.250 1.00 95.19 71 GLY A O 1
ATOM 574 N N . GLU A 1 72 ? 10.946 6.686 -10.091 1.00 92.94 72 GLU A N 1
ATOM 575 C CA . GLU A 1 72 ? 11.390 5.564 -10.925 1.00 92.94 72 GLU A CA 1
ATOM 576 C C . GLU A 1 72 ? 10.895 5.688 -12.370 1.00 92.94 72 GLU A C 1
ATOM 578 O O . GLU A 1 72 ? 11.660 5.448 -13.301 1.00 92.94 72 GLU A O 1
ATOM 583 N N . ASN A 1 73 ? 9.650 6.128 -12.590 1.00 89.50 73 ASN A N 1
ATOM 584 C CA . ASN A 1 73 ? 9.135 6.341 -13.945 1.00 89.50 73 ASN A CA 1
ATOM 585 C C . ASN A 1 73 ? 9.935 7.418 -14.699 1.00 89.50 73 ASN A C 1
ATOM 587 O O . ASN A 1 73 ? 10.272 7.252 -15.871 1.00 89.50 73 ASN A O 1
ATOM 591 N N . LYS A 1 74 ? 10.300 8.512 -14.016 1.00 91.25 74 LYS A N 1
ATOM 592 C CA . LYS A 1 74 ? 11.161 9.552 -14.591 1.00 91.25 74 LYS A CA 1
ATOM 593 C C . LYS A 1 74 ? 12.547 9.004 -14.944 1.00 91.25 74 LYS A C 1
ATOM 595 O O . LYS A 1 74 ? 13.038 9.303 -16.026 1.00 91.25 74 LYS A O 1
ATOM 600 N N . ARG A 1 75 ? 13.163 8.198 -14.070 1.00 90.00 75 ARG A N 1
ATOM 601 C CA . ARG A 1 75 ? 14.472 7.568 -14.330 1.00 90.00 75 ARG A CA 1
ATOM 602 C C . ARG A 1 75 ? 14.420 6.623 -15.526 1.00 90.00 75 ARG A C 1
ATOM 604 O O . ARG A 1 75 ? 15.266 6.738 -16.404 1.00 90.00 75 ARG A O 1
ATOM 611 N N . SER A 1 76 ? 13.413 5.749 -15.598 1.00 87.31 76 SER A N 1
ATOM 612 C CA . SER A 1 76 ? 13.248 4.822 -16.725 1.00 87.31 76 SER A CA 1
ATOM 613 C C . SER A 1 76 ? 13.125 5.554 -18.064 1.00 87.31 76 SER A C 1
ATOM 615 O O . SER A 1 76 ? 13.723 5.121 -19.039 1.00 87.31 76 SER A O 1
ATOM 617 N N . ARG A 1 77 ? 12.415 6.690 -18.109 1.00 86.94 77 ARG A N 1
ATOM 618 C CA . ARG A 1 77 ? 12.280 7.516 -19.323 1.00 86.94 77 ARG A CA 1
ATOM 619 C C . ARG A 1 77 ? 13.559 8.235 -19.758 1.00 86.94 77 ARG A C 1
ATOM 621 O O . ARG A 1 77 ? 13.627 8.645 -20.905 1.00 86.94 77 ARG A O 1
ATOM 628 N N . LEU A 1 78 ? 14.501 8.473 -18.846 1.00 88.12 78 LEU A N 1
ATOM 629 C CA . LEU A 1 78 ? 15.785 9.120 -19.151 1.00 88.12 78 LEU A CA 1
ATOM 630 C C . LEU A 1 78 ? 16.879 8.107 -19.521 1.00 88.12 78 LEU A C 1
ATOM 632 O O . LEU A 1 78 ? 17.921 8.506 -20.029 1.00 88.12 78 LEU A O 1
ATOM 636 N N . ALA A 1 79 ? 16.672 6.829 -19.197 1.00 81.69 79 ALA A N 1
ATOM 637 C CA . ALA A 1 79 ? 17.624 5.747 -19.439 1.00 81.69 79 ALA A CA 1
ATOM 638 C C . ALA A 1 79 ? 17.379 4.992 -20.759 1.00 81.69 79 ALA A C 1
ATOM 640 O O . ALA A 1 79 ? 18.220 4.180 -21.141 1.00 81.69 79 ALA A O 1
ATOM 641 N N . GLY A 1 80 ? 16.234 5.220 -21.410 1.00 67.75 80 GLY A N 1
ATOM 642 C CA . GLY A 1 80 ? 15.912 4.729 -22.754 1.00 67.75 80 GLY A CA 1
ATOM 643 C C . GLY A 1 80 ? 15.947 5.862 -23.763 1.00 67.75 80 GLY A C 1
ATOM 644 O O . GLY A 1 80 ? 16.258 5.563 -24.933 1.00 67.75 80 GLY A O 1
#

Sequence (80 aa):
MNTDINHILVNGAQIAFNKMRRAQSFNARLYYYAEIGVYLEVSLSHGAGITPESHDQIQEIYKQATYFHMGENKRSRLAG

Secondar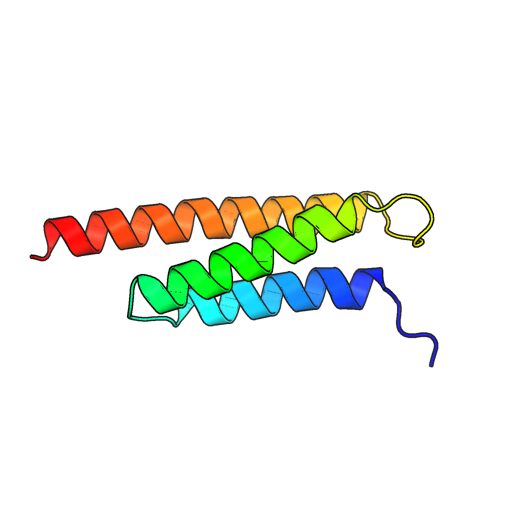y structure (DSSP, 8-state):
----HHHHHHHHHHHHHHHHHH--SHHHHHHHHHHHHHHHHHHT-TTS---HHHHHHHHHHHHHHHHHHHHHHHHHHHH-

Radius of gyration: 14.01 Å; Cα contacts (8 Å, |Δi|>4): 71; chains: 1; bounding box: 35×23×42 Å

Solvent-accessible surface area (backbone atoms only — not comparable to full-atom values): 4431 Å² total; per-residue (Å²): 133,85,78,56,63,43,61,52,45,43,50,48,31,53,51,31,46,57,52,27,77,69,42,85,48,68,67,56,30,50,53,26,50,51,53,26,50,50,41,43,57,56,46,68,46,82,90,73,76,55,46,71,69,43,34,52,52,32,48,52,52,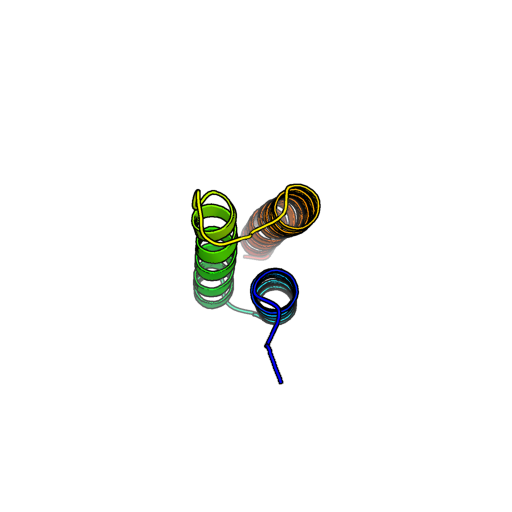43,51,53,45,51,54,50,54,54,50,52,52,55,50,56,67,72,75,109

Nearest PDB structures (foldseek):
  2l3l-assembly1_A  TM=6.927E-01  e=1.353E+00  Homo sapiens
  6dhz-assembly1_D-2  TM=5.584E-01  e=9.543E-01  Escherichia coli
  6dhz-assembly1_C-2  TM=5.854E-01  e=1.611E+00  Escherichia coli
  3f57-assembly1_A  TM=6.303E-01  e=4.587E+00  Homo sapiens
  2fbn-assembly1_B  TM=5.460E-01  e=4.862E+00  Plasmodium falciparum

Mean predicted aligned error: 3.67 Å

Foldseek 3Di:
DPPDPLCVLLVQLVVLLVQLLVDPDLVSLVVSLVSLVVSLVVLPDPPPPRDPVSNVSSVVSNVVSVCVSVVVVVVVVVVD